Protein AF-A0A954ZYU4-F1 (afdb_monomer)

pLDDT: mean 73.1, std 18.6, range [34.19, 96.94]

Sequence (164 aa):
MMKWMRGSVEDERGKCVVLYRWYRGKYDKEVSFRERKSRSAVSWKYFVIFPCALVVQLIALMVCAFSPRNLLNGPRLSTGVFYSIGALLVAEYVMYMFVMTNKQRAQATANACLRHRLCPGCGYSIRDLPTDELDCVICPECDSVWKLSRPIGSPGAANTVRCP

Structure (mmCIF, N/CA/C/O backbone):
data_AF-A0A954ZYU4-F1
#
_entry.id   AF-A0A954ZYU4-F1
#
loop_
_atom_site.group_PDB
_atom_site.id
_atom_site.type_symbol
_atom_site.label_atom_id
_atom_site.label_alt_id
_atom_site.label_comp_id
_atom_site.label_asym_id
_atom_site.label_entity_id
_atom_site.label_seq_id
_atom_site.pdbx_PDB_ins_code
_atom_site.Cartn_x
_atom_site.Cartn_y
_atom_site.Cartn_z
_atom_site.occupancy
_atom_site.B_iso_or_equiv
_atom_site.auth_seq_id
_atom_site.auth_comp_id
_atom_site.auth_asym_id
_atom_site.auth_atom_id
_atom_site.pdbx_PDB_model_num
ATOM 1 N N . MET A 1 1 ? 6.868 13.340 43.557 1.00 35.19 1 MET A N 1
ATOM 2 C CA . MET A 1 1 ? 6.058 12.500 44.469 1.00 35.19 1 MET A CA 1
ATOM 3 C C . MET A 1 1 ? 4.692 12.270 43.839 1.00 35.19 1 MET A C 1
ATOM 5 O O . MET A 1 1 ? 3.930 13.217 43.717 1.00 35.19 1 MET A O 1
ATOM 9 N N . MET A 1 2 ? 4.408 11.056 43.362 1.00 34.19 2 MET A N 1
ATOM 10 C CA . MET A 1 2 ? 3.104 10.697 42.788 1.00 34.19 2 MET A CA 1
ATOM 11 C C . MET A 1 2 ? 2.264 9.969 43.840 1.00 34.19 2 MET A C 1
ATOM 13 O O . MET A 1 2 ? 2.711 8.981 44.419 1.00 34.19 2 MET A O 1
ATOM 17 N N . LYS A 1 3 ? 1.056 10.479 44.092 1.00 41.75 3 LYS A N 1
ATOM 18 C CA . LYS A 1 3 ? 0.080 9.906 45.023 1.00 41.75 3 LYS A CA 1
ATOM 19 C C . LYS A 1 3 ? -0.728 8.839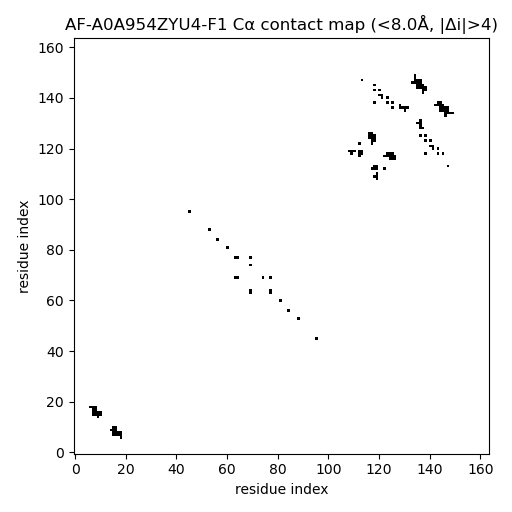 44.285 1.00 41.75 3 LYS A C 1
ATOM 21 O O . LYS A 1 3 ? -1.439 9.145 43.332 1.00 41.75 3 LYS A O 1
ATOM 26 N N . TRP A 1 4 ? -0.584 7.589 44.710 1.00 35.25 4 TRP A N 1
ATOM 27 C CA . TRP A 1 4 ? -1.376 6.466 44.220 1.00 35.25 4 TRP A CA 1
ATOM 28 C C . TRP A 1 4 ? -2.793 6.553 44.795 1.00 35.25 4 TRP A C 1
ATOM 30 O O . TRP A 1 4 ? -2.954 6.574 46.013 1.00 35.25 4 TRP A O 1
ATOM 40 N N . MET A 1 5 ? -3.818 6.570 43.943 1.00 42.44 5 MET A N 1
ATOM 41 C CA . MET A 1 5 ? -5.185 6.240 44.354 1.00 42.44 5 MET A CA 1
ATOM 42 C C . MET A 1 5 ? -5.487 4.820 43.879 1.00 42.44 5 MET A C 1
ATOM 44 O O . MET A 1 5 ? -5.580 4.567 42.679 1.00 42.44 5 MET A O 1
ATOM 48 N N . ARG A 1 6 ? -5.585 3.888 44.830 1.00 40.19 6 ARG A N 1
ATOM 49 C CA . ARG A 1 6 ? -6.090 2.531 44.602 1.00 40.19 6 ARG A CA 1
ATOM 50 C C . ARG A 1 6 ? -7.615 2.599 44.603 1.00 40.19 6 ARG A C 1
ATOM 52 O O . ARG A 1 6 ? -8.199 2.835 45.652 1.00 40.19 6 ARG A O 1
ATOM 59 N N . GLY A 1 7 ? -8.237 2.430 43.441 1.00 47.25 7 GLY A N 1
ATOM 60 C CA . GLY A 1 7 ? -9.659 2.106 43.341 1.00 47.25 7 GLY A CA 1
ATOM 61 C C . GLY A 1 7 ? -9.792 0.616 43.051 1.00 47.25 7 GLY A C 1
ATOM 62 O O . GLY A 1 7 ? -9.274 0.158 42.035 1.00 47.25 7 GLY A O 1
ATOM 63 N N . SER A 1 8 ? -10.421 -0.133 43.951 1.00 47.88 8 SER A N 1
ATOM 64 C CA . SER A 1 8 ? -10.854 -1.515 43.724 1.00 47.88 8 SER A CA 1
ATOM 65 C C . SER A 1 8 ? -12.333 -1.510 43.351 1.00 47.88 8 SER A C 1
ATOM 67 O O . SER A 1 8 ? -13.106 -0.748 43.928 1.00 47.88 8 SER A O 1
ATOM 69 N N . VAL A 1 9 ? -12.719 -2.347 42.392 1.00 57.56 9 VAL A N 1
ATOM 70 C CA . VAL A 1 9 ? -14.122 -2.610 42.049 1.00 57.56 9 VAL A CA 1
ATOM 71 C C . VAL A 1 9 ? -14.371 -4.084 42.350 1.00 57.56 9 VAL A C 1
ATOM 73 O O . VAL A 1 9 ? -13.566 -4.934 41.966 1.00 57.56 9 VAL A O 1
ATOM 76 N N . GLU A 1 10 ? -15.436 -4.381 43.088 1.00 57.56 10 GLU A N 1
ATOM 77 C CA . GLU A 1 10 ? -15.866 -5.754 43.356 1.00 57.56 10 GLU A CA 1
ATOM 78 C C . GLU A 1 10 ? -16.757 -6.247 42.213 1.00 57.56 10 GLU A C 1
ATOM 80 O O . GLU A 1 10 ? -17.678 -5.555 41.785 1.00 57.56 10 GLU A O 1
ATOM 85 N N . ASP A 1 11 ? -16.446 -7.437 41.698 1.00 68.00 11 ASP A N 1
ATOM 86 C CA . ASP A 1 11 ? -17.333 -8.212 40.825 1.00 68.00 11 ASP A CA 1
ATOM 87 C C . ASP A 1 11 ? -18.593 -8.618 41.621 1.00 68.00 11 ASP A C 1
ATOM 89 O O . ASP A 1 11 ? -18.531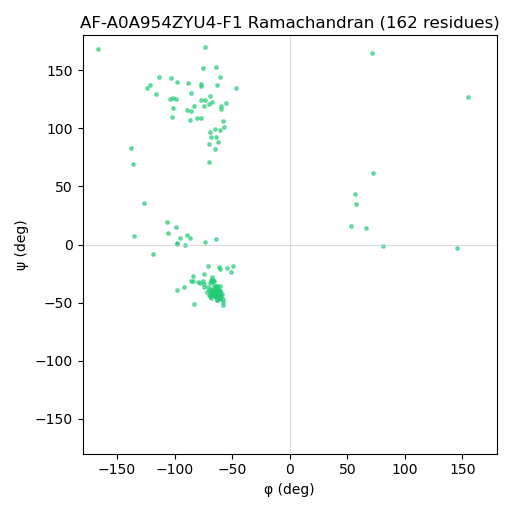 -8.808 42.837 1.00 68.00 11 ASP A O 1
ATOM 93 N N . GLU A 1 12 ? -19.721 -8.816 40.939 1.00 64.06 12 GLU A N 1
ATOM 94 C CA . GLU A 1 12 ? -20.973 -9.391 41.458 1.00 64.06 12 GLU A CA 1
ATOM 95 C C . GLU A 1 12 ? -20.774 -10.717 42.229 1.00 64.06 12 GLU A C 1
ATOM 97 O O . GLU A 1 12 ? -21.619 -11.116 43.029 1.00 64.06 12 GLU A O 1
ATOM 102 N N . ARG A 1 13 ? -19.637 -11.398 42.036 1.00 65.50 13 ARG A N 1
ATOM 103 C CA . ARG A 1 13 ? -19.224 -12.614 42.767 1.00 65.50 13 ARG A CA 1
ATOM 104 C C . ARG A 1 13 ? -18.418 -12.354 44.04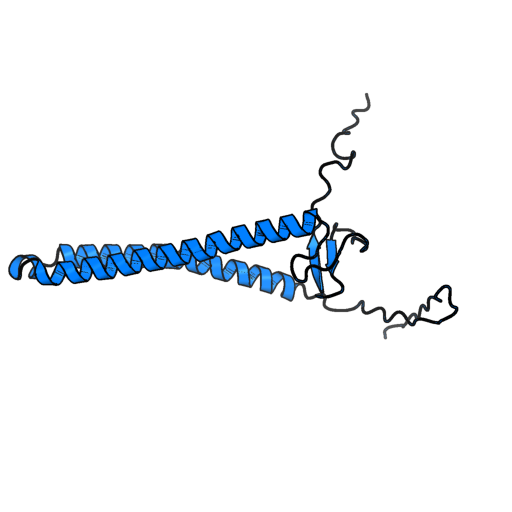8 1.00 65.50 13 ARG A C 1
ATOM 106 O O . ARG A 1 13 ? -17.842 -13.294 44.597 1.00 65.50 13 ARG A O 1
ATOM 113 N N . GLY A 1 14 ? -18.299 -11.103 44.494 1.00 64.75 14 GLY A N 1
ATOM 114 C CA . GLY A 1 14 ? -17.527 -10.718 45.684 1.00 64.75 14 GLY A CA 1
ATOM 115 C C . GLY A 1 14 ? -16.016 -10.928 45.537 1.00 64.75 14 GLY A C 1
ATOM 116 O O . GLY A 1 14 ? -15.277 -10.930 46.522 1.00 64.75 14 GLY A O 1
ATOM 117 N N . LYS A 1 15 ? -15.528 -11.139 44.309 1.00 57.75 15 LYS A N 1
ATOM 118 C CA . LYS A 1 15 ? -14.100 -11.298 44.045 1.00 57.75 15 LYS A CA 1
ATOM 119 C C . LYS A 1 15 ? -13.514 -9.919 43.775 1.00 57.75 15 LYS A C 1
ATOM 121 O O . LYS A 1 15 ? -13.869 -9.259 42.802 1.00 57.75 15 LYS A O 1
ATOM 126 N N . CYS A 1 16 ? -12.614 -9.484 44.652 1.00 45.94 16 CYS A N 1
ATOM 127 C CA . CYS A 1 16 ? -11.911 -8.218 44.504 1.00 45.94 16 CYS A CA 1
ATOM 128 C C . CYS A 1 16 ? -10.944 -8.330 43.315 1.00 45.94 16 CYS A C 1
ATOM 130 O O . CYS A 1 16 ? -9.847 -8.886 43.436 1.00 45.94 16 CYS A O 1
ATOM 132 N N . VAL A 1 17 ? -11.362 -7.859 42.139 1.00 50.59 17 VAL A N 1
ATOM 133 C CA . VAL A 1 17 ? -10.488 -7.808 40.969 1.00 50.59 17 VAL A CA 1
ATOM 134 C C . VAL A 1 17 ? -9.735 -6.491 41.046 1.00 50.59 17 VAL A C 1
ATOM 136 O O . VAL A 1 17 ? -10.288 -5.409 40.845 1.00 50.59 17 VAL A O 1
ATOM 139 N N . VAL A 1 18 ? -8.447 -6.569 41.377 1.00 48.81 18 VAL A N 1
ATOM 140 C CA . VAL A 1 18 ? -7.552 -5.422 41.245 1.00 48.81 18 VAL A CA 1
ATOM 141 C C . VAL A 1 18 ? -7.473 -5.119 39.755 1.00 48.81 18 VAL A C 1
ATOM 143 O O . VAL A 1 18 ? -6.759 -5.794 39.015 1.00 48.81 18 VAL A O 1
ATOM 146 N N . LEU A 1 19 ? -8.233 -4.122 39.297 1.00 44.59 19 LEU A N 1
ATOM 147 C CA . LEU A 1 19 ? -8.018 -3.539 37.984 1.00 44.59 19 LEU A CA 1
ATOM 148 C C . LEU A 1 19 ? -6.601 -2.971 38.007 1.00 44.59 19 LEU A C 1
ATOM 150 O O . LEU A 1 19 ? -6.358 -1.878 38.526 1.00 44.59 19 LEU A O 1
ATOM 154 N N . TYR A 1 20 ? -5.646 -3.722 37.457 1.00 41.81 20 TYR A N 1
ATOM 155 C CA . TYR A 1 20 ? -4.391 -3.152 37.005 1.00 41.81 20 TYR A CA 1
ATOM 156 C C . TYR A 1 20 ? -4.765 -2.165 35.908 1.00 41.81 20 TYR A C 1
ATOM 158 O O . TYR A 1 20 ? -4.854 -2.502 34.731 1.00 41.81 20 TYR A O 1
ATOM 166 N N . ARG A 1 21 ? -5.051 -0.929 36.321 1.00 42.28 21 ARG A N 1
ATOM 167 C CA . ARG A 1 21 ? -5.192 0.219 35.444 1.00 42.28 21 ARG A CA 1
ATOM 168 C C . ARG A 1 21 ? -3.819 0.459 34.832 1.00 42.28 21 ARG A C 1
ATOM 170 O O . ARG A 1 21 ? -3.047 1.290 35.305 1.00 42.28 21 ARG A O 1
ATOM 177 N N . TRP A 1 22 ? -3.514 -0.301 33.788 1.00 43.06 22 TRP A N 1
ATOM 178 C CA . TRP A 1 22 ? -2.427 -0.052 32.856 1.00 43.06 22 TRP A CA 1
ATOM 179 C C . TRP A 1 22 ? -2.819 1.174 32.024 1.00 43.06 22 TRP A C 1
ATOM 181 O O . TRP A 1 22 ? -3.211 1.098 30.868 1.00 43.06 22 TRP A O 1
ATOM 191 N N . TYR A 1 23 ? -2.810 2.339 32.670 1.00 54.41 23 TYR A N 1
ATOM 192 C CA . TYR A 1 23 ? -2.983 3.623 32.008 1.00 54.41 23 TYR A CA 1
ATOM 193 C C . TYR A 1 23 ? -1.996 4.627 32.596 1.00 54.41 23 TYR A C 1
ATOM 195 O O . TYR A 1 23 ? -2.317 5.373 33.521 1.00 54.41 23 TYR A O 1
ATOM 203 N N . ARG A 1 24 ? -0.767 4.576 32.064 1.00 40.69 24 ARG A N 1
ATOM 204 C CA . ARG A 1 24 ? 0.280 5.620 31.952 1.00 40.69 24 ARG A CA 1
ATOM 205 C C . ARG A 1 24 ? 1.636 4.905 31.860 1.00 40.69 24 ARG A C 1
ATOM 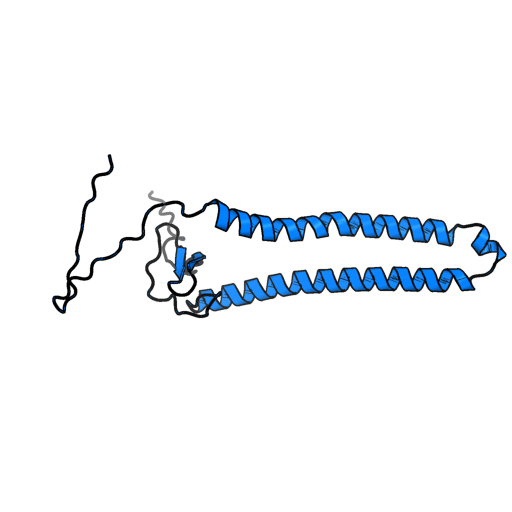207 O O . ARG A 1 24 ? 1.960 4.121 32.732 1.00 40.69 24 ARG A O 1
ATOM 214 N N . GLY A 1 25 ? 2.491 5.153 30.880 1.00 40.56 25 GLY A N 1
ATOM 215 C CA . GLY A 1 25 ? 2.553 6.284 29.970 1.00 40.56 25 GLY A CA 1
ATOM 216 C C . GLY A 1 25 ? 3.492 5.990 28.805 1.00 40.56 25 GLY A C 1
ATOM 217 O O . GLY A 1 25 ? 4.237 5.018 28.829 1.00 40.56 25 GLY A O 1
ATOM 218 N N . LYS A 1 26 ? 3.425 6.866 27.799 1.00 43.59 26 LYS A N 1
ATOM 219 C CA . LYS A 1 26 ? 3.875 6.649 26.417 1.00 43.59 26 LYS A CA 1
ATOM 220 C C . LYS A 1 26 ? 2.964 5.691 25.649 1.00 43.59 26 LYS A C 1
ATOM 222 O O . LYS A 1 26 ? 3.402 4.678 25.126 1.00 43.59 26 LYS A O 1
ATOM 227 N N . TYR A 1 27 ? 1.695 6.083 25.491 1.00 46.69 27 TYR A N 1
ATOM 228 C CA . TYR A 1 27 ? 1.059 5.833 24.199 1.00 46.69 27 TYR A CA 1
ATOM 229 C C . TYR A 1 27 ? 1.951 6.528 23.182 1.00 46.69 27 TYR A C 1
ATOM 231 O O . TYR A 1 27 ? 2.025 7.760 23.122 1.00 46.69 27 TYR A O 1
ATOM 239 N N . ASP A 1 28 ? 2.753 5.711 22.528 1.00 49.34 28 ASP A N 1
ATOM 240 C CA . ASP A 1 28 ? 3.814 6.128 21.658 1.00 49.34 28 ASP A CA 1
ATOM 241 C C . ASP A 1 28 ? 3.148 6.772 20.442 1.00 49.34 28 ASP A C 1
ATOM 243 O O . ASP A 1 28 ? 2.772 6.119 19.464 1.00 49.34 28 ASP A O 1
ATOM 247 N N . LYS A 1 29 ? 2.964 8.098 20.502 1.00 45.41 29 LYS A N 1
ATOM 248 C CA . LYS A 1 29 ? 2.708 8.883 19.294 1.00 45.41 29 LYS A CA 1
ATOM 249 C C . LYS A 1 29 ? 3.775 8.553 18.248 1.00 45.41 29 LYS A C 1
ATOM 251 O O . LYS A 1 29 ? 3.475 8.657 17.066 1.00 45.41 29 LYS A O 1
ATOM 256 N N . GLU A 1 30 ? 4.956 8.067 18.647 1.00 46.31 30 GLU A N 1
ATOM 257 C CA . GLU A 1 30 ? 5.945 7.559 17.711 1.00 46.31 30 GLU A CA 1
ATOM 258 C C . GLU A 1 30 ? 5.566 6.228 17.062 1.00 46.31 30 GLU A C 1
ATOM 260 O O . GLU A 1 30 ? 5.815 6.130 15.876 1.00 46.31 30 GLU A O 1
ATOM 265 N N . VAL A 1 31 ? 4.920 5.235 17.689 1.00 49.09 31 VAL A N 1
ATOM 266 C CA . VAL A 1 31 ? 4.648 3.946 16.996 1.00 49.09 31 VAL A CA 1
ATOM 267 C C . VAL A 1 31 ? 3.587 4.114 15.904 1.00 49.09 31 VAL A C 1
ATOM 269 O O . VAL A 1 31 ? 3.814 3.713 14.762 1.00 49.09 31 VAL A O 1
ATOM 272 N N . SER A 1 32 ? 2.501 4.850 16.177 1.00 50.75 32 SER A N 1
ATOM 273 C CA . SER A 1 32 ? 1.505 5.172 15.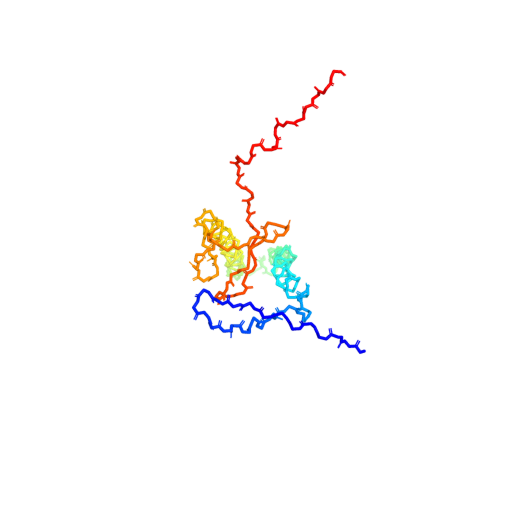136 1.00 50.75 32 SER A CA 1
ATOM 274 C C . SER A 1 32 ? 2.060 6.103 14.042 1.00 50.75 32 SER A C 1
ATOM 276 O O . SER A 1 32 ? 1.668 6.002 12.874 1.00 50.75 32 SER A O 1
ATOM 278 N N . PHE A 1 33 ? 3.015 6.981 14.381 1.00 48.81 33 PHE A N 1
ATOM 279 C CA . PHE A 1 33 ? 3.689 7.845 13.411 1.00 48.81 33 PHE A CA 1
ATOM 280 C C . PHE A 1 33 ? 4.791 7.108 12.646 1.00 48.81 33 PHE A C 1
ATOM 282 O O . PHE A 1 33 ? 4.978 7.389 11.471 1.00 48.81 33 PHE A O 1
ATOM 289 N N . ARG A 1 34 ? 5.484 6.133 13.241 1.00 47.34 34 ARG A N 1
ATOM 290 C CA . ARG A 1 34 ? 6.560 5.339 12.626 1.00 47.34 34 ARG A CA 1
ATOM 291 C C . ARG A 1 34 ? 5.981 4.274 11.707 1.00 47.34 34 ARG A C 1
ATOM 293 O O . ARG A 1 34 ? 6.546 4.067 10.639 1.00 47.34 34 ARG A O 1
ATOM 300 N N . GLU A 1 35 ? 4.810 3.713 12.007 1.00 50.91 35 GLU A N 1
ATOM 301 C CA . GLU A 1 35 ? 4.078 2.865 11.057 1.00 50.91 35 GLU A CA 1
ATOM 302 C C . GLU A 1 35 ? 3.412 3.667 9.930 1.00 50.91 35 GLU A C 1
ATOM 304 O O . GLU A 1 35 ? 3.469 3.236 8.773 1.00 50.91 35 GLU A O 1
ATOM 309 N N . ARG A 1 36 ? 2.881 4.877 10.188 1.00 52.38 36 ARG A N 1
ATOM 310 C CA . ARG A 1 36 ? 2.454 5.784 9.098 1.00 52.38 36 ARG A CA 1
ATOM 311 C C . ARG A 1 36 ? 3.629 6.274 8.247 1.00 52.38 36 ARG A C 1
ATOM 313 O O . ARG A 1 36 ? 3.498 6.307 7.026 1.00 52.38 36 ARG A O 1
ATOM 320 N N . LYS A 1 37 ? 4.767 6.618 8.860 1.00 45.16 37 LYS A N 1
ATOM 321 C CA . LYS A 1 37 ? 5.975 7.131 8.188 1.00 45.16 37 LYS A CA 1
ATOM 322 C C . LYS A 1 37 ? 6.740 6.023 7.461 1.00 45.16 37 LYS A C 1
ATOM 324 O O . LYS A 1 37 ? 7.298 6.279 6.403 1.00 45.16 37 LYS A O 1
ATOM 329 N N . SER A 1 38 ? 6.702 4.785 7.957 1.00 49.34 38 SER A N 1
ATOM 330 C CA . SER A 1 38 ? 7.233 3.604 7.260 1.00 49.34 38 SER A CA 1
ATOM 331 C C . SER A 1 38 ? 6.388 3.263 6.029 1.00 49.34 38 SER A C 1
ATOM 333 O O . SER A 1 38 ? 6.923 3.102 4.931 1.00 49.34 38 SER A O 1
ATOM 335 N N . ARG A 1 39 ? 5.051 3.283 6.152 1.00 56.19 39 ARG A N 1
ATOM 336 C CA . ARG A 1 39 ? 4.151 3.050 5.008 1.00 56.19 39 ARG A CA 1
ATO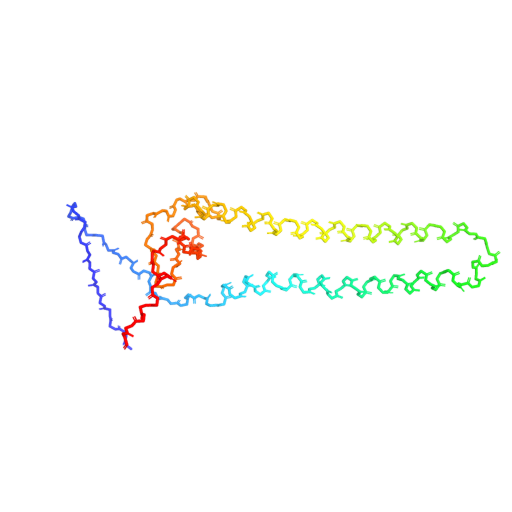M 337 C C . ARG A 1 39 ? 4.195 4.168 3.956 1.00 56.19 39 ARG A C 1
ATOM 339 O O . ARG A 1 39 ? 3.966 3.881 2.781 1.00 56.19 39 ARG A O 1
ATOM 346 N N . SER A 1 40 ? 4.509 5.414 4.325 1.00 55.41 40 SER A N 1
ATOM 347 C CA . SER A 1 40 ? 4.712 6.506 3.357 1.00 55.41 40 SER A CA 1
ATOM 348 C C . SER A 1 40 ? 6.128 6.551 2.771 1.00 55.41 40 SER A C 1
ATOM 350 O O . SER A 1 40 ? 6.275 6.886 1.596 1.00 55.41 40 SER A O 1
ATOM 352 N N . ALA A 1 41 ? 7.160 6.145 3.519 1.00 57.47 41 ALA A N 1
ATOM 353 C CA . ALA A 1 41 ? 8.538 6.108 3.026 1.00 57.47 41 ALA A CA 1
ATOM 354 C C . ALA A 1 41 ? 8.736 5.084 1.899 1.00 57.47 41 ALA A C 1
ATOM 356 O O . ALA A 1 41 ? 9.479 5.352 0.956 1.00 57.47 41 ALA A O 1
ATOM 357 N N . VAL A 1 42 ? 8.048 3.939 1.961 1.00 63.69 42 VAL A N 1
ATOM 358 C CA . VAL A 1 42 ? 8.079 2.949 0.873 1.00 63.69 42 VAL A CA 1
ATOM 359 C C . VAL A 1 42 ? 7.445 3.536 -0.392 1.00 63.69 42 VAL A C 1
ATOM 361 O O . VAL A 1 42 ? 8.040 3.465 -1.461 1.00 63.69 42 VAL A O 1
ATOM 364 N N . SER A 1 43 ? 6.300 4.215 -0.271 1.00 67.69 43 SER A N 1
ATOM 365 C CA . SER A 1 43 ? 5.613 4.832 -1.415 1.00 67.69 43 SER A CA 1
ATOM 366 C C . SER A 1 43 ? 6.413 5.969 -2.058 1.00 67.69 43 SER A C 1
ATOM 368 O O . SER A 1 43 ? 6.407 6.085 -3.279 1.00 67.69 43 SER A O 1
ATOM 370 N N . TRP A 1 44 ? 7.095 6.803 -1.263 1.00 70.44 44 TRP A N 1
ATOM 371 C CA . TRP A 1 44 ? 7.854 7.945 -1.788 1.00 70.44 44 TRP A CA 1
ATOM 372 C C . TRP A 1 44 ? 9.076 7.507 -2.596 1.00 70.44 44 TRP A C 1
ATOM 374 O O . TRP A 1 44 ? 9.371 8.086 -3.639 1.00 70.44 44 TRP A O 1
ATOM 384 N N . LYS A 1 45 ? 9.762 6.445 -2.152 1.00 72.75 45 LYS A N 1
ATOM 385 C CA . LYS A 1 45 ? 10.914 5.889 -2.872 1.00 72.75 45 LYS A CA 1
ATOM 386 C C . LYS A 1 45 ? 10.522 5.422 -4.272 1.00 72.75 45 LYS A C 1
ATOM 388 O O . LYS A 1 45 ? 11.179 5.817 -5.223 1.00 72.75 45 LYS A O 1
ATOM 393 N N . TYR A 1 46 ? 9.422 4.682 -4.420 1.00 75.94 46 TYR A N 1
ATOM 394 C CA . TYR A 1 46 ? 8.955 4.256 -5.746 1.00 75.94 46 TYR A CA 1
ATOM 395 C C . TYR A 1 46 ? 8.477 5.425 -6.613 1.00 75.94 46 TYR A C 1
ATOM 397 O O . TYR A 1 46 ? 8.680 5.401 -7.819 1.00 75.94 46 TYR A O 1
ATOM 405 N N . PHE A 1 47 ? 7.908 6.473 -6.012 1.00 78.31 47 PHE A N 1
ATOM 406 C CA . PHE A 1 47 ? 7.450 7.647 -6.759 1.00 78.31 47 PHE A CA 1
ATOM 407 C C . PHE A 1 47 ? 8.602 8.467 -7.364 1.00 78.31 47 PHE A C 1
ATOM 409 O O . PHE A 1 47 ? 8.423 9.080 -8.410 1.00 78.31 47 PHE A O 1
ATOM 416 N N . VAL A 1 48 ? 9.779 8.476 -6.723 1.00 79.69 48 VAL A N 1
ATOM 417 C CA . VAL A 1 48 ? 10.956 9.244 -7.176 1.00 79.69 48 VAL A CA 1
ATOM 418 C C . VAL A 1 48 ? 11.951 8.386 -7.961 1.00 79.69 48 VAL A C 1
ATOM 420 O O . VAL A 1 48 ? 12.514 8.850 -8.948 1.00 79.69 48 VAL A O 1
ATOM 423 N N . ILE A 1 49 ? 12.175 7.133 -7.557 1.00 81.00 49 ILE A N 1
ATOM 424 C CA . ILE A 1 49 ? 13.167 6.254 -8.196 1.00 81.00 49 ILE A CA 1
ATOM 425 C C . ILE A 1 49 ? 12.692 5.810 -9.584 1.00 81.00 49 ILE A C 1
ATOM 427 O O . ILE A 1 49 ? 13.489 5.840 -10.517 1.00 81.00 49 ILE A O 1
ATOM 431 N N . PHE A 1 50 ? 11.405 5.482 -9.740 1.00 79.31 50 PHE A N 1
ATOM 432 C CA . PHE A 1 50 ? 10.828 5.010 -11.004 1.00 79.31 50 PHE A CA 1
ATOM 433 C C . PHE A 1 50 ? 11.002 6.001 -12.173 1.00 79.31 50 PHE A C 1
ATOM 435 O O . PHE A 1 50 ? 11.551 5.612 -13.203 1.00 79.31 50 PHE A O 1
ATOM 442 N N . PRO A 1 51 ? 10.621 7.295 -12.059 1.00 80.94 51 PRO A N 1
ATOM 443 C CA . PRO A 1 51 ? 10.814 8.238 -13.160 1.00 80.94 51 PRO A CA 1
ATOM 444 C C . PRO A 1 51 ? 12.297 8.468 -13.474 1.00 80.94 51 PRO A C 1
ATOM 446 O O . PRO A 1 51 ? 12.655 8.579 -14.642 1.00 80.94 51 PRO A O 1
ATOM 449 N N . CYS A 1 52 ? 13.177 8.483 -12.466 1.00 84.31 52 CYS A N 1
ATOM 450 C CA . CYS A 1 52 ? 14.618 8.598 -12.695 1.00 84.31 52 CYS A CA 1
ATOM 451 C C . CYS A 1 52 ? 15.181 7.376 -13.436 1.00 84.31 52 CYS A C 1
ATOM 453 O O . CYS A 1 52 ? 15.945 7.546 -14.385 1.00 84.31 52 CYS A O 1
ATOM 455 N N . ALA A 1 53 ? 14.792 6.159 -13.042 1.00 82.38 53 ALA A N 1
ATOM 456 C CA . ALA A 1 53 ? 15.213 4.924 -13.703 1.00 82.38 53 ALA A CA 1
ATOM 457 C C . ALA A 1 53 ? 14.742 4.880 -15.165 1.00 82.38 53 ALA A C 1
ATOM 459 O O . ALA A 1 53 ? 15.542 4.602 -16.061 1.00 82.38 53 ALA A O 1
ATOM 460 N N . LEU A 1 54 ? 13.485 5.256 -15.411 1.00 82.25 54 LEU A N 1
ATOM 461 C CA . LEU A 1 54 ? 12.902 5.328 -16.749 1.00 82.25 54 LEU A CA 1
ATOM 462 C C . LEU A 1 54 ? 13.626 6.358 -17.630 1.00 82.25 54 LEU A C 1
ATOM 464 O O . LEU A 1 54 ? 13.970 6.053 -18.770 1.00 82.25 54 LEU A O 1
ATOM 468 N N . VAL A 1 55 ? 13.938 7.547 -17.103 1.00 86.69 55 VAL A N 1
ATOM 469 C CA . VAL A 1 55 ? 14.716 8.565 -17.832 1.00 86.69 55 VAL A CA 1
ATOM 470 C C . VAL A 1 55 ? 16.123 8.060 -18.163 1.00 86.69 55 VAL A C 1
ATOM 472 O O . VAL A 1 55 ? 16.560 8.192 -19.306 1.00 86.69 55 VAL A O 1
ATOM 475 N N . VAL A 1 56 ? 16.825 7.438 -17.210 1.00 85.69 56 VAL A N 1
ATOM 476 C CA . VAL A 1 56 ? 18.172 6.881 -17.438 1.00 85.69 56 VAL A CA 1
ATOM 477 C C . VAL A 1 56 ? 18.149 5.790 -18.513 1.00 85.69 56 VAL A C 1
ATOM 479 O O . VAL A 1 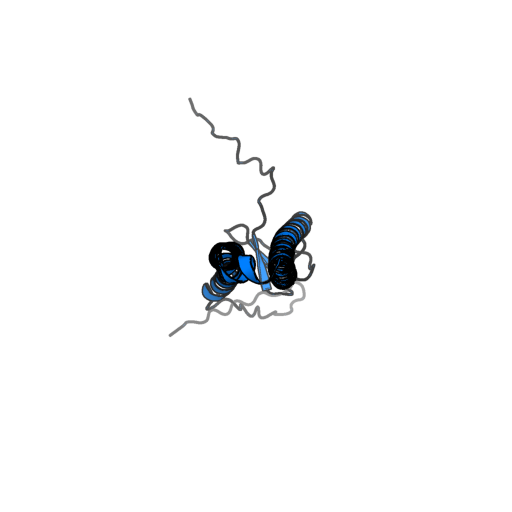56 ? 19.020 5.765 -19.382 1.00 85.69 56 VAL A O 1
ATOM 482 N N . GLN A 1 57 ? 17.140 4.919 -18.505 1.00 80.88 57 GLN A N 1
ATOM 483 C CA . GLN A 1 57 ? 16.982 3.873 -19.517 1.00 80.88 57 GLN A CA 1
ATOM 484 C C . GLN A 1 57 ? 16.642 4.447 -20.896 1.00 80.88 57 GLN A C 1
ATOM 486 O O . GLN A 1 57 ? 17.214 3.997 -21.885 1.00 80.88 57 GLN A O 1
ATOM 491 N N . LEU A 1 58 ? 15.782 5.467 -20.984 1.00 84.12 58 LEU A N 1
ATOM 492 C CA . LEU A 1 58 ? 15.506 6.163 -22.246 1.00 84.12 58 LEU A CA 1
ATOM 493 C C . LEU A 1 58 ? 16.765 6.829 -22.815 1.00 84.12 58 LEU A C 1
ATOM 495 O O . LEU A 1 58 ? 17.020 6.731 -24.016 1.00 84.12 58 LEU A O 1
ATOM 499 N N . ILE A 1 59 ? 17.584 7.452 -21.961 1.00 86.75 59 ILE A N 1
ATOM 500 C CA . ILE A 1 59 ? 18.880 8.014 -22.365 1.00 86.75 59 ILE A CA 1
ATOM 501 C C . ILE A 1 59 ? 19.804 6.900 -22.870 1.00 86.75 59 ILE A C 1
ATOM 503 O O . ILE A 1 59 ? 20.398 7.049 -23.935 1.00 86.75 59 ILE A O 1
ATOM 507 N N . ALA A 1 60 ? 19.894 5.767 -22.166 1.00 83.00 60 ALA A N 1
ATOM 508 C CA . ALA A 1 60 ? 20.702 4.627 -22.600 1.00 83.00 60 ALA A CA 1
ATOM 509 C C . ALA A 1 60 ? 20.232 4.068 -23.955 1.00 83.00 60 ALA A C 1
ATOM 511 O O . ALA A 1 60 ? 21.056 3.822 -24.835 1.00 83.00 60 ALA A O 1
ATOM 512 N N . LEU A 1 61 ? 18.917 3.940 -24.160 1.00 80.25 61 LEU A N 1
ATOM 513 C CA . LEU A 1 61 ? 18.325 3.525 -25.434 1.00 80.25 61 LEU A CA 1
ATOM 514 C C . LEU A 1 61 ? 18.670 4.501 -26.560 1.00 80.25 61 LEU A C 1
ATOM 516 O O . LEU A 1 61 ? 19.056 4.056 -27.638 1.00 80.25 61 LEU A O 1
ATOM 520 N N . MET A 1 62 ? 18.591 5.811 -26.309 1.00 84.31 62 MET A N 1
ATOM 521 C CA . MET A 1 62 ? 18.995 6.826 -27.285 1.00 84.31 62 MET A CA 1
ATOM 522 C C . MET A 1 62 ? 20.492 6.733 -27.601 1.00 84.31 62 MET A C 1
ATOM 524 O O . MET A 1 62 ? 20.866 6.665 -28.768 1.00 84.31 62 MET A O 1
ATOM 528 N N . VAL A 1 63 ? 21.361 6.634 -26.593 1.00 84.94 63 VAL A N 1
ATOM 529 C CA . VAL A 1 63 ? 22.814 6.494 -26.801 1.00 84.94 63 VAL A CA 1
ATOM 530 C C . VAL A 1 63 ? 23.147 5.224 -27.594 1.00 84.94 63 VAL A C 1
ATOM 532 O O . VAL A 1 63 ? 23.993 5.262 -28.488 1.00 84.94 63 VAL A O 1
ATOM 535 N N . CYS A 1 64 ? 22.468 4.107 -27.321 1.00 78.62 64 CYS A N 1
ATOM 536 C CA . CYS A 1 64 ? 22.640 2.869 -28.077 1.00 78.62 64 CYS A CA 1
ATOM 537 C C . CYS A 1 64 ? 22.113 2.995 -29.513 1.00 78.62 64 CYS A C 1
ATOM 539 O O . CYS A 1 64 ? 22.813 2.601 -30.445 1.00 78.62 64 CYS A O 1
ATOM 541 N N . ALA A 1 65 ? 20.921 3.558 -29.714 1.00 78.69 65 ALA A N 1
ATOM 542 C CA . ALA A 1 65 ? 20.314 3.716 -31.036 1.00 78.69 65 ALA A CA 1
ATOM 543 C C . ALA A 1 65 ? 21.129 4.644 -31.952 1.00 78.69 65 ALA A C 1
ATOM 545 O O . ALA A 1 65 ? 21.266 4.363 -33.140 1.00 78.69 65 ALA A O 1
ATOM 546 N N . PHE A 1 66 ? 21.717 5.704 -31.392 1.00 82.12 66 PHE A N 1
ATOM 547 C CA . PHE A 1 66 ? 22.493 6.705 -32.130 1.00 82.12 66 PHE A CA 1
ATOM 548 C C . PHE A 1 66 ? 24.010 6.452 -32.126 1.00 82.12 66 PHE A C 1
ATOM 550 O O . PHE A 1 66 ? 24.776 7.271 -32.634 1.00 82.12 66 PHE A O 1
ATOM 557 N N . SER A 1 67 ? 24.482 5.327 -31.579 1.00 82.81 67 SER A N 1
ATOM 558 C CA . SER A 1 67 ? 25.913 5.021 -31.577 1.00 82.81 67 SER A CA 1
ATOM 559 C C . SER A 1 67 ? 26.412 4.703 -32.997 1.00 82.81 67 SER A C 1
ATOM 561 O O . SER A 1 67 ? 25.900 3.774 -33.628 1.00 82.81 67 SER A O 1
ATOM 563 N N . PRO A 1 68 ? 27.478 5.364 -33.489 1.00 79.75 68 PRO A N 1
ATOM 564 C CA . PRO A 1 68 ? 28.033 5.111 -34.824 1.00 79.75 68 PRO A CA 1
ATOM 565 C C . PRO A 1 68 ? 28.538 3.670 -35.011 1.00 79.75 68 PRO A C 1
ATOM 567 O O . PRO A 1 68 ? 28.623 3.182 -36.135 1.00 79.75 68 PRO A O 1
ATOM 570 N N . ARG A 1 69 ? 28.805 2.936 -33.919 1.00 74.81 69 ARG A N 1
ATOM 571 C CA . ARG A 1 69 ? 29.149 1.504 -33.971 1.00 74.81 69 ARG A CA 1
ATOM 572 C C . ARG A 1 69 ? 27.992 0.626 -34.458 1.00 74.81 69 ARG A C 1
ATOM 574 O O . ARG A 1 69 ? 28.251 -0.390 -35.098 1.00 74.81 69 ARG A O 1
ATOM 581 N N . ASN A 1 70 ? 26.741 1.007 -34.188 1.00 67.81 70 ASN A N 1
ATOM 582 C CA . ASN A 1 70 ? 25.567 0.263 -34.661 1.00 67.81 70 ASN A CA 1
ATOM 583 C C . ASN A 1 70 ? 25.304 0.473 -36.158 1.00 67.81 70 ASN A C 1
ATOM 585 O O . ASN A 1 70 ? 24.755 -0.419 -36.798 1.00 67.81 70 ASN A O 1
ATOM 589 N N . LEU A 1 71 ? 25.755 1.596 -36.729 1.00 75.75 71 LEU A N 1
ATOM 590 C CA . LEU A 1 71 ? 25.727 1.817 -38.179 1.00 75.75 71 LEU A CA 1
ATOM 591 C C . LEU A 1 71 ? 26.699 0.895 -38.933 1.00 75.75 71 LEU A C 1
ATOM 593 O O . LEU A 1 71 ? 26.407 0.504 -40.057 1.00 75.75 71 LEU A O 1
ATOM 597 N N . LEU A 1 72 ? 27.827 0.524 -38.317 1.00 81.69 72 LEU A N 1
ATOM 598 C CA . LEU A 1 72 ? 28.882 -0.273 -38.958 1.00 81.69 72 LEU A CA 1
ATOM 599 C C . LEU A 1 72 ? 28.735 -1.790 -38.756 1.00 81.69 72 LEU A C 1
ATOM 601 O O . LEU A 1 72 ? 29.028 -2.551 -39.671 1.00 81.69 72 LEU A O 1
ATOM 605 N N . ASN A 1 73 ? 28.279 -2.245 -37.583 1.00 72.00 73 ASN A N 1
ATOM 606 C CA . ASN A 1 73 ? 28.296 -3.674 -37.219 1.00 72.00 73 ASN A CA 1
ATOM 607 C C . ASN A 1 73 ? 26.964 -4.419 -37.442 1.00 72.00 73 ASN A C 1
ATOM 609 O O . ASN A 1 73 ? 26.867 -5.617 -37.168 1.00 72.00 73 ASN A O 1
ATOM 613 N N . GLY A 1 74 ? 25.934 -3.731 -37.940 1.00 65.62 74 GLY A N 1
ATOM 614 C CA . GLY A 1 74 ? 24.603 -4.300 -38.142 1.00 65.62 74 GLY A CA 1
ATOM 615 C C . GLY A 1 74 ? 23.828 -4.560 -36.833 1.00 65.62 74 GLY A C 1
ATOM 616 O O . GLY A 1 74 ? 24.387 -4.576 -35.736 1.00 65.62 74 GLY A O 1
ATOM 617 N N . PRO A 1 75 ? 22.507 -4.786 -36.917 1.00 64.94 75 PRO A N 1
ATOM 618 C CA . PRO A 1 75 ? 21.590 -4.701 -35.773 1.00 64.94 75 PRO A CA 1
ATOM 619 C C . PRO A 1 75 ? 21.671 -5.851 -34.749 1.00 64.94 75 PRO A C 1
ATOM 621 O O . PRO A 1 75 ? 20.894 -5.870 -33.800 1.00 64.94 75 PRO A O 1
ATOM 624 N N . ARG A 1 76 ? 22.576 -6.827 -34.898 1.00 68.06 76 ARG A N 1
ATOM 625 C CA . ARG A 1 76 ? 22.529 -8.076 -34.106 1.00 68.06 76 ARG A CA 1
ATOM 626 C C . ARG A 1 76 ? 22.851 -7.893 -32.619 1.00 68.06 76 ARG A C 1
ATOM 628 O O . ARG A 1 76 ? 22.285 -8.593 -31.788 1.00 68.06 76 ARG A O 1
ATOM 635 N N . LEU A 1 77 ? 23.732 -6.953 -32.273 1.00 65.06 77 LEU A N 1
ATOM 636 C CA . LEU A 1 77 ? 24.086 -6.664 -30.875 1.00 65.06 77 LEU A CA 1
ATOM 637 C C . LEU A 1 77 ? 23.096 -5.708 -30.199 1.00 65.06 77 LEU A C 1
ATOM 639 O O . LEU A 1 77 ? 22.911 -5.774 -28.985 1.00 65.06 77 LEU A O 1
ATOM 643 N N . SER A 1 78 ? 22.421 -4.851 -30.968 1.00 70.31 78 SER A N 1
ATOM 644 C CA . SER A 1 78 ? 21.472 -3.889 -30.411 1.00 70.31 78 SER A CA 1
ATOM 645 C C . SER A 1 78 ? 20.169 -4.561 -29.979 1.00 70.31 78 SER A C 1
ATOM 647 O O . SER A 1 78 ? 19.618 -4.192 -28.944 1.00 70.31 78 SER A O 1
ATOM 649 N N . THR A 1 79 ? 19.714 -5.605 -30.686 1.00 76.31 79 THR A N 1
ATOM 650 C CA . THR A 1 79 ? 18.430 -6.263 -30.381 1.00 76.31 79 THR A CA 1
ATOM 651 C C . THR A 1 79 ? 18.398 -6.861 -28.973 1.00 76.31 79 THR A C 1
ATOM 653 O O . THR A 1 79 ? 17.417 -6.688 -28.254 1.00 76.31 79 THR A O 1
ATOM 656 N N . GLY A 1 80 ? 19.487 -7.506 -28.539 1.00 80.94 80 GLY A N 1
ATOM 657 C CA . GLY A 1 80 ? 19.576 -8.090 -27.195 1.00 80.94 80 GLY A CA 1
ATOM 658 C C . GLY A 1 80 ? 19.479 -7.047 -26.077 1.00 80.94 80 GLY A C 1
ATOM 659 O O . GLY A 1 80 ? 18.825 -7.292 -25.065 1.00 80.94 80 GLY A O 1
ATOM 660 N N . VAL A 1 81 ? 20.068 -5.864 -26.283 1.00 80.69 81 VAL A N 1
ATOM 661 C CA . VAL A 1 81 ? 20.015 -4.753 -25.318 1.00 80.69 81 VAL A CA 1
ATOM 662 C C . VAL A 1 81 ? 18.608 -4.155 -25.239 1.00 80.69 81 VAL A C 1
ATOM 664 O O . VAL A 1 81 ? 18.126 -3.855 -24.150 1.00 80.69 81 VAL A O 1
ATOM 667 N N . PHE A 1 82 ? 17.908 -4.035 -26.370 1.00 78.56 82 PHE A N 1
ATOM 668 C CA . PHE A 1 82 ? 16.513 -3.584 -26.370 1.00 78.56 82 PHE A CA 1
ATOM 669 C C . PHE A 1 82 ? 15.604 -4.536 -25.585 1.00 78.56 82 PHE A C 1
ATOM 671 O O . PHE A 1 82 ? 14.804 -4.081 -24.767 1.00 78.56 82 PHE A O 1
ATOM 678 N N . TYR A 1 83 ? 15.748 -5.851 -25.783 1.00 82.50 83 TYR A N 1
ATOM 679 C CA . TYR A 1 83 ? 14.934 -6.832 -25.062 1.00 82.50 83 TYR A CA 1
ATOM 680 C C . TYR A 1 83 ? 15.239 -6.874 -23.565 1.00 82.50 83 TYR A C 1
ATOM 682 O O . TYR A 1 83 ? 14.308 -6.989 -22.770 1.00 82.50 83 TYR A O 1
ATOM 690 N N . SER A 1 84 ? 16.506 -6.751 -23.159 1.00 84.62 84 SER A N 1
ATOM 691 C CA . SER A 1 84 ? 16.857 -6.744 -21.736 1.00 84.62 84 SER A CA 1
ATOM 692 C C . SER A 1 84 ? 16.339 -5.493 -21.022 1.00 84.62 84 SER A C 1
ATOM 694 O O . SER A 1 84 ? 15.765 -5.613 -19.940 1.00 84.62 84 SER A O 1
ATOM 696 N N . ILE A 1 85 ? 16.442 -4.313 -21.644 1.00 82.94 85 ILE A N 1
ATOM 697 C CA . ILE A 1 85 ? 15.866 -3.071 -21.100 1.00 82.94 85 ILE A CA 1
ATOM 698 C C . ILE A 1 85 ? 14.338 -3.175 -21.025 1.00 82.94 85 ILE A C 1
ATOM 700 O O . ILE A 1 85 ? 13.750 -2.863 -19.989 1.00 82.94 85 ILE A O 1
ATOM 704 N N . GLY A 1 86 ? 13.692 -3.671 -22.084 1.00 82.56 86 GLY A N 1
ATOM 705 C CA . GLY A 1 86 ? 12.245 -3.892 -22.097 1.00 82.56 86 GLY A CA 1
ATOM 706 C C . GLY A 1 86 ? 11.784 -4.854 -20.997 1.00 82.56 86 GLY A C 1
ATOM 707 O O . GLY A 1 86 ? 10.807 -4.575 -20.304 1.00 82.56 86 GLY A O 1
ATOM 708 N N . ALA A 1 87 ? 12.511 -5.952 -20.777 1.00 87.12 87 ALA A N 1
ATOM 709 C CA . ALA A 1 87 ? 12.201 -6.913 -19.721 1.00 87.12 87 ALA A CA 1
ATOM 710 C C . ALA A 1 87 ? 12.311 -6.296 -18.315 1.00 87.12 87 ALA A C 1
ATOM 712 O O . ALA A 1 87 ? 11.452 -6.552 -17.469 1.00 87.12 87 ALA A O 1
ATOM 713 N N . LEU A 1 88 ? 13.321 -5.451 -18.072 1.00 85.69 88 LEU A N 1
ATOM 714 C CA . LEU A 1 88 ? 13.476 -4.740 -16.797 1.00 85.69 88 LEU A CA 1
ATOM 715 C C . LEU A 1 88 ? 12.323 -3.760 -16.542 1.00 85.69 88 LEU A C 1
ATOM 717 O O . LEU A 1 88 ? 11.778 -3.750 -15.439 1.00 85.69 88 LEU A O 1
ATOM 721 N N . LEU A 1 89 ? 11.898 -3.009 -17.563 1.00 82.88 89 LEU A N 1
ATOM 722 C CA . LEU A 1 89 ? 10.748 -2.099 -17.476 1.00 82.88 89 LEU A CA 1
ATOM 723 C C . LEU A 1 89 ? 9.453 -2.840 -17.125 1.00 82.88 89 LEU A C 1
ATOM 725 O O . LEU A 1 89 ? 8.695 -2.404 -16.255 1.00 82.88 89 LEU A O 1
ATOM 729 N N . VAL A 1 90 ? 9.204 -3.980 -17.777 1.00 88.12 90 VAL A N 1
ATOM 730 C CA . VAL A 1 90 ? 8.024 -4.808 -17.492 1.00 88.12 90 VAL A CA 1
ATOM 731 C C . VAL A 1 90 ? 8.077 -5.348 -16.063 1.00 88.12 90 VAL A C 1
ATOM 733 O O . VAL A 1 90 ? 7.072 -5.284 -15.356 1.00 88.12 90 VAL A O 1
ATOM 736 N N . ALA A 1 91 ? 9.232 -5.837 -15.605 1.00 87.62 91 ALA A N 1
ATOM 737 C CA . ALA A 1 91 ? 9.387 -6.352 -14.246 1.00 87.62 91 ALA A CA 1
ATOM 738 C C . ALA A 1 91 ? 9.147 -5.267 -13.179 1.00 87.62 91 ALA A C 1
ATOM 740 O O . ALA A 1 91 ? 8.418 -5.505 -12.211 1.00 87.62 91 ALA A O 1
ATOM 741 N N . GLU A 1 92 ? 9.704 -4.068 -13.372 1.00 86.62 92 GLU A N 1
ATOM 742 C CA . GLU A 1 92 ? 9.501 -2.925 -12.475 1.00 86.62 92 GLU A CA 1
ATOM 743 C C . GLU A 1 92 ? 8.022 -2.511 -12.425 1.00 86.62 92 GLU A C 1
ATOM 745 O O . GLU A 1 92 ? 7.451 -2.344 -11.343 1.00 86.62 92 GLU A O 1
ATOM 750 N N . TYR A 1 93 ? 7.368 -2.440 -13.588 1.00 87.12 93 TYR A N 1
ATOM 751 C CA . TYR A 1 93 ? 5.944 -2.126 -13.690 1.00 87.12 93 TYR A CA 1
ATOM 752 C C . TYR A 1 93 ? 5.056 -3.170 -12.997 1.00 87.12 93 TYR A C 1
ATOM 754 O O . TYR A 1 93 ? 4.146 -2.816 -12.243 1.00 87.12 93 TYR A O 1
ATOM 762 N N . VAL A 1 94 ? 5.328 -4.464 -13.196 1.00 91.31 94 VAL A N 1
ATOM 763 C CA . VAL A 1 94 ? 4.585 -5.552 -12.540 1.00 91.31 94 VAL A CA 1
ATOM 764 C C . VAL A 1 94 ? 4.746 -5.482 -11.022 1.00 91.31 94 VAL A C 1
ATOM 766 O O . VAL A 1 94 ? 3.754 -5.587 -10.297 1.00 91.31 94 VAL A O 1
ATOM 769 N N . MET A 1 95 ? 5.964 -5.248 -10.523 1.00 89.25 95 MET A N 1
ATOM 770 C CA . MET A 1 95 ? 6.214 -5.096 -9.088 1.00 89.25 95 MET A CA 1
ATOM 771 C C . MET A 1 95 ? 5.461 -3.889 -8.511 1.00 89.25 95 MET A C 1
ATOM 773 O O . MET A 1 95 ? 4.821 -4.005 -7.461 1.00 89.25 95 MET A O 1
ATOM 777 N N . TYR A 1 96 ? 5.464 -2.755 -9.217 1.00 87.44 96 TYR A N 1
ATOM 778 C CA . TYR A 1 96 ? 4.695 -1.569 -8.841 1.00 87.44 96 TYR A CA 1
ATOM 779 C C . TYR A 1 96 ? 3.192 -1.872 -8.742 1.00 87.44 96 TYR A C 1
ATOM 781 O O . TYR A 1 96 ? 2.556 -1.588 -7.719 1.00 87.44 96 TYR A O 1
ATOM 789 N N . MET A 1 97 ? 2.630 -2.515 -9.768 1.00 86.56 97 MET A N 1
ATOM 790 C CA . MET A 1 97 ? 1.218 -2.900 -9.793 1.00 86.56 97 MET A CA 1
ATOM 791 C C . MET A 1 97 ? 0.869 -3.883 -8.672 1.00 86.56 97 MET A C 1
ATOM 793 O O . MET A 1 97 ? -0.180 -3.744 -8.038 1.00 86.56 97 MET A O 1
ATOM 797 N N . PHE A 1 98 ? 1.748 -4.835 -8.361 1.00 88.50 98 PHE A N 1
ATOM 798 C CA . PHE A 1 98 ? 1.557 -5.781 -7.261 1.00 88.50 98 PHE A CA 1
ATOM 799 C C . PHE A 1 98 ? 1.503 -5.081 -5.892 1.00 88.50 98 PHE A C 1
ATOM 801 O O . PHE A 1 98 ? 0.621 -5.358 -5.076 1.00 88.50 98 PHE A O 1
ATOM 808 N N . VAL A 1 99 ? 2.391 -4.114 -5.644 1.00 85.81 99 VAL A N 1
ATOM 809 C CA . VAL A 1 99 ? 2.404 -3.348 -4.385 1.00 85.81 99 VAL A CA 1
ATOM 810 C C . VAL A 1 99 ? 1.147 -2.481 -4.250 1.00 85.81 99 VAL A C 1
ATOM 812 O O . VAL A 1 99 ? 0.525 -2.438 -3.182 1.00 85.81 99 VAL A O 1
ATOM 815 N N . MET A 1 100 ? 0.734 -1.818 -5.333 1.00 83.44 100 MET A N 1
ATOM 816 C CA . MET A 1 100 ? -0.437 -0.934 -5.334 1.00 83.44 100 MET A CA 1
ATOM 817 C C . MET A 1 100 ? -1.749 -1.705 -5.153 1.00 83.44 100 MET A C 1
ATOM 819 O O . MET A 1 100 ? -2.592 -1.314 -4.338 1.00 83.44 100 MET A O 1
ATOM 823 N N . THR A 1 101 ? -1.909 -2.825 -5.857 1.00 85.75 101 THR A N 1
ATOM 824 C CA . THR A 1 101 ? -3.115 -3.664 -5.764 1.00 85.75 101 THR A CA 1
ATOM 825 C C . THR A 1 101 ? -3.255 -4.302 -4.384 1.00 85.75 101 THR A C 1
ATOM 827 O O . THR A 1 101 ? -4.348 -4.288 -3.813 1.00 85.75 101 THR A O 1
ATOM 830 N N . ASN A 1 102 ? -2.160 -4.772 -3.780 1.00 85.19 102 ASN A N 1
ATOM 831 C CA . ASN A 1 102 ? -2.189 -5.316 -2.420 1.00 85.19 102 ASN A CA 1
ATOM 832 C C . ASN A 1 102 ? -2.584 -4.271 -1.374 1.00 85.19 102 ASN A C 1
ATOM 834 O O . ASN A 1 102 ? -3.322 -4.591 -0.442 1.00 85.19 102 ASN A O 1
ATOM 838 N N . LYS A 1 103 ? -2.170 -3.009 -1.539 1.00 83.44 103 LYS A N 1
ATOM 839 C CA . LYS A 1 103 ? -2.581 -1.926 -0.634 1.00 83.44 103 LYS A CA 1
ATOM 840 C C . LYS A 1 103 ? -4.086 -1.670 -0.703 1.00 83.44 103 LYS A C 1
ATOM 842 O O . LYS A 1 103 ? -4.727 -1.549 0.341 1.00 83.44 103 LYS A O 1
ATOM 847 N N . GLN A 1 104 ? -4.647 -1.612 -1.911 1.00 86.06 104 GLN A N 1
ATOM 848 C CA . GLN A 1 104 ? -6.089 -1.428 -2.100 1.00 86.06 104 GLN A CA 1
ATOM 849 C C . GLN A 1 104 ? -6.881 -2.604 -1.528 1.00 86.06 104 GLN A C 1
ATOM 851 O O . GLN A 1 104 ? -7.857 -2.393 -0.811 1.00 86.06 104 GLN A O 1
ATOM 856 N N . ARG A 1 105 ? -6.419 -3.838 -1.768 1.00 87.94 105 ARG A N 1
ATOM 857 C CA . ARG A 1 105 ? -7.025 -5.050 -1.200 1.00 87.94 105 ARG A CA 1
ATOM 858 C C . ARG A 1 105 ? -6.974 -5.041 0.324 1.00 87.94 105 ARG A C 1
ATOM 860 O O . ARG A 1 105 ? -8.004 -5.235 0.952 1.00 87.94 105 ARG A O 1
ATOM 867 N N . ALA A 1 106 ? -5.828 -4.723 0.924 1.00 87.25 106 ALA A N 1
ATOM 868 C CA . ALA A 1 106 ? -5.693 -4.639 2.378 1.00 87.25 106 ALA A CA 1
ATOM 869 C C . ALA A 1 106 ? -6.627 -3.582 2.992 1.00 87.25 106 ALA A C 1
ATOM 871 O O . ALA A 1 106 ? -7.234 -3.827 4.033 1.00 87.25 106 ALA A O 1
ATOM 872 N N . GLN A 1 107 ? -6.787 -2.424 2.343 1.00 87.56 107 GLN A N 1
ATOM 873 C CA . GLN A 1 107 ? -7.736 -1.397 2.785 1.00 87.56 107 GLN A CA 1
ATOM 874 C C . GLN A 1 107 ? -9.192 -1.846 2.629 1.00 87.56 107 GLN A C 1
ATOM 876 O O . GLN A 1 107 ? -9.993 -1.624 3.534 1.00 87.56 107 GLN A O 1
ATOM 881 N N . ALA A 1 108 ? -9.538 -2.497 1.517 1.00 88.44 108 ALA A N 1
ATOM 882 C CA . ALA A 1 108 ? -10.877 -3.033 1.292 1.00 88.44 108 ALA A CA 1
ATOM 883 C C . ALA A 1 108 ? -11.233 -4.109 2.329 1.00 88.44 108 ALA A C 1
ATOM 885 O O . ALA A 1 108 ? -12.302 -4.033 2.934 1.00 88.44 108 ALA A O 1
ATOM 886 N N . THR A 1 109 ? -10.319 -5.044 2.604 1.00 91.06 109 THR A N 1
ATOM 887 C CA . THR A 1 109 ? -10.487 -6.073 3.638 1.00 91.06 109 THR A CA 1
ATOM 888 C C . THR A 1 109 ? -10.606 -5.450 5.024 1.00 91.06 109 THR A C 1
ATOM 890 O O . THR A 1 109 ? -11.523 -5.794 5.763 1.00 91.06 109 THR A O 1
ATOM 893 N N . ALA A 1 110 ? -9.753 -4.478 5.368 1.00 92.50 110 ALA A N 1
ATOM 894 C CA . ALA A 1 110 ? -9.851 -3.787 6.651 1.00 92.50 110 ALA A CA 1
ATOM 895 C C . ALA A 1 110 ? -11.201 -3.075 6.816 1.00 92.50 110 ALA A C 1
ATOM 897 O O . ALA A 1 110 ? -11.850 -3.210 7.851 1.00 92.50 110 ALA A O 1
ATOM 898 N N . ASN A 1 111 ? -11.672 -2.383 5.778 1.00 90.38 111 ASN A N 1
ATOM 899 C CA . ASN A 1 111 ? -12.981 -1.735 5.793 1.00 90.38 111 ASN A CA 1
ATOM 900 C C . ASN A 1 111 ? -14.130 -2.749 5.900 1.00 90.38 111 ASN A C 1
ATOM 902 O O . ASN A 1 111 ? -15.098 -2.488 6.611 1.00 90.38 111 ASN A O 1
ATOM 906 N N . ALA A 1 112 ? -14.035 -3.901 5.228 1.00 92.12 112 ALA A N 1
ATOM 907 C CA . ALA A 1 112 ? -15.019 -4.975 5.338 1.00 92.12 112 ALA A CA 1
ATOM 908 C C . ALA A 1 112 ? -15.075 -5.538 6.769 1.00 92.12 112 ALA A C 1
ATOM 910 O O . ALA A 1 112 ? -16.157 -5.604 7.350 1.00 92.12 112 ALA A O 1
ATOM 911 N N . CYS A 1 113 ? -13.925 -5.837 7.381 1.00 94.00 113 CYS A N 1
ATOM 912 C CA . CYS A 1 113 ? -13.856 -6.275 8.778 1.00 94.00 113 CYS A CA 1
ATOM 913 C C . CYS A 1 113 ? -14.475 -5.238 9.726 1.00 94.00 113 CYS A C 1
ATOM 915 O O . CYS A 1 113 ? -15.332 -5.582 10.540 1.00 94.00 113 CYS A O 1
ATOM 917 N N . LEU A 1 114 ? -14.136 -3.953 9.569 1.00 94.12 114 LEU A N 1
ATOM 918 C CA . LEU A 1 114 ? -14.681 -2.884 10.414 1.00 94.12 114 LEU A CA 1
ATOM 919 C C . LEU A 1 114 ? -16.198 -2.710 10.253 1.00 94.12 114 LEU A C 1
ATOM 921 O O . LEU A 1 114 ? -16.885 -2.482 11.250 1.00 94.12 114 LEU A O 1
ATOM 925 N N . ARG A 1 115 ? -16.747 -2.883 9.040 1.00 91.69 115 ARG A N 1
ATOM 926 C CA . ARG A 1 115 ? -18.207 -2.894 8.808 1.00 91.69 115 ARG A CA 1
ATOM 927 C C . ARG A 1 115 ? -18.905 -4.013 9.582 1.00 91.69 115 ARG A C 1
ATOM 929 O O . ARG A 1 115 ? -19.999 -3.798 10.095 1.00 91.69 115 ARG A O 1
ATOM 936 N N . HIS A 1 116 ? -18.258 -5.168 9.719 1.00 93.44 116 HIS A N 1
ATOM 937 C CA . HIS A 1 116 ? -18.759 -6.298 10.506 1.00 93.44 116 HIS A CA 1
ATOM 938 C C . HIS A 1 116 ? -18.384 -6.240 11.993 1.00 93.44 116 HIS A C 1
ATOM 940 O O . HIS A 1 116 ? -18.719 -7.165 12.733 1.00 93.44 116 HIS A O 1
ATOM 946 N N . ARG A 1 117 ? -17.750 -5.150 12.453 1.00 94.50 117 ARG A N 1
ATOM 947 C CA . ARG A 1 117 ? -17.219 -5.007 13.818 1.00 94.50 117 ARG A CA 1
ATOM 948 C C . ARG A 1 117 ? -16.226 -6.122 14.170 1.00 94.50 117 ARG A C 1
ATOM 950 O O . ARG A 1 117 ? -16.267 -6.654 15.272 1.00 94.50 117 ARG A O 1
ATOM 957 N N . LEU A 1 118 ? -15.325 -6.454 13.248 1.00 96.00 118 LEU A N 1
ATOM 958 C CA . LEU A 1 118 ? -14.196 -7.365 13.456 1.00 96.00 118 LEU A CA 1
ATOM 959 C C . LEU A 1 118 ? -12.875 -6.597 13.343 1.00 96.00 118 LEU A C 1
ATOM 961 O O . LEU A 1 118 ? -12.747 -5.695 12.511 1.00 96.00 118 LEU A O 1
ATOM 965 N N . CYS A 1 119 ? -11.879 -6.967 14.146 1.00 95.12 119 CYS A N 1
ATOM 966 C CA . CYS A 1 119 ? -10.529 -6.423 14.052 1.00 95.12 119 CYS A CA 1
ATOM 967 C C . CYS A 1 119 ? -9.860 -6.877 12.736 1.00 95.12 119 CYS A C 1
ATOM 969 O O . CYS A 1 119 ? -9.690 -8.078 12.533 1.00 95.12 119 CYS A O 1
ATOM 971 N N . PRO A 1 120 ? -9.404 -5.963 11.858 1.00 94.31 120 PRO A N 1
ATOM 972 C CA . PRO A 1 120 ? -8.657 -6.322 10.649 1.00 94.31 120 PRO A CA 1
ATOM 973 C C . PRO A 1 120 ? -7.333 -7.066 10.880 1.00 94.31 120 PRO A C 1
ATOM 975 O O . PRO A 1 120 ? -6.825 -7.675 9.945 1.00 94.31 120 PRO A O 1
ATOM 978 N N . GLY A 1 121 ? -6.746 -6.964 12.078 1.00 91.00 121 GLY A N 1
ATOM 979 C CA . GLY A 1 121 ? -5.463 -7.589 12.414 1.00 91.00 121 GLY A CA 1
ATOM 980 C C . GLY A 1 121 ? -5.592 -9.059 12.816 1.00 91.00 121 GLY A C 1
ATOM 981 O O . GLY A 1 121 ? -4.899 -9.903 12.261 1.00 91.00 121 GLY A O 1
ATOM 982 N N . CYS A 1 122 ? -6.484 -9.362 13.765 1.00 94.44 122 CYS A N 1
ATOM 983 C CA . CYS A 1 122 ? -6.633 -10.707 14.340 1.00 94.44 122 CYS A CA 1
ATOM 984 C C . CYS A 1 122 ? -8.015 -11.352 14.127 1.00 94.44 122 CYS A C 1
ATOM 986 O O . CYS A 1 122 ? -8.196 -12.515 14.464 1.00 94.44 122 CYS A O 1
ATOM 988 N N . GLY A 1 123 ? -9.004 -10.619 13.606 1.00 94.94 123 GLY A N 1
ATOM 989 C CA . GLY A 1 123 ? -10.373 -11.113 13.417 1.00 94.94 123 GLY A CA 1
ATOM 990 C C . GLY A 1 123 ? -11.272 -11.082 14.661 1.00 94.94 123 GLY A C 1
ATOM 991 O O . GLY A 1 123 ? -12.444 -11.425 14.545 1.00 94.94 123 GLY A O 1
ATOM 992 N N . TYR A 1 124 ? -10.777 -10.647 15.828 1.00 96.44 124 TYR A N 1
ATOM 993 C CA . TYR A 1 124 ? -11.567 -10.568 17.068 1.00 96.44 124 TYR A CA 1
ATOM 994 C C . TYR A 1 124 ? -12.781 -9.635 16.939 1.00 96.44 124 TYR A C 1
ATOM 996 O O . TYR A 1 124 ? -12.701 -8.589 16.287 1.00 96.44 124 TYR A O 1
ATOM 1004 N N . SER A 1 125 ? -13.898 -9.990 17.581 1.00 96.94 125 SER A N 1
ATOM 1005 C CA . SER A 1 125 ? -15.112 -9.167 17.585 1.00 96.94 125 SER A CA 1
ATOM 1006 C C . SER A 1 125 ? -14.915 -7.902 18.411 1.00 96.94 125 SER A C 1
ATOM 1008 O O . SER A 1 125 ? -14.673 -7.953 19.610 1.00 96.94 125 SER A O 1
ATOM 1010 N N . ILE A 1 126 ? -15.080 -6.749 17.773 1.00 96.62 126 ILE A N 1
ATOM 1011 C CA . ILE A 1 126 ? -14.988 -5.430 18.400 1.00 96.62 126 ILE A CA 1
ATOM 1012 C C . ILE A 1 126 ? -16.356 -4.758 18.567 1.00 96.62 126 ILE A C 1
ATOM 1014 O O . ILE A 1 126 ? -16.440 -3.536 18.682 1.00 96.62 126 ILE A O 1
ATOM 1018 N N . ARG A 1 127 ? -17.444 -5.537 18.517 1.00 95.25 127 ARG A N 1
ATOM 1019 C CA . ARG A 1 127 ? -18.818 -5.016 18.559 1.00 95.25 127 ARG A C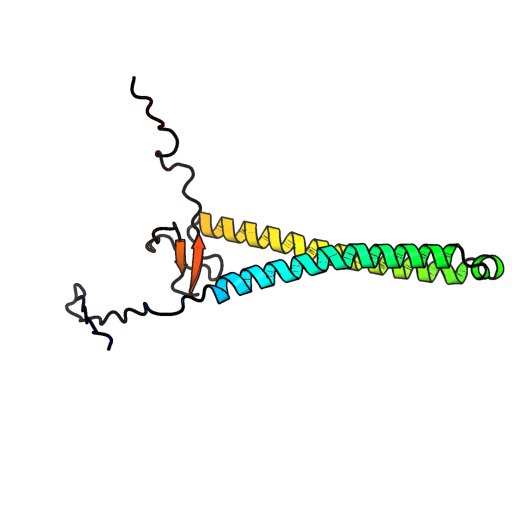A 1
ATOM 1020 C C . ARG A 1 127 ? -19.166 -4.359 19.894 1.00 95.25 127 ARG A C 1
ATOM 1022 O O . ARG A 1 127 ? -19.760 -3.288 19.875 1.00 95.25 127 ARG A O 1
ATOM 1029 N N . ASP A 1 128 ? -18.758 -4.980 20.996 1.00 93.94 128 ASP A N 1
ATOM 1030 C CA . ASP A 1 128 ? -19.176 -4.603 22.354 1.00 93.94 128 ASP A CA 1
ATOM 1031 C C . ASP A 1 128 ? -18.065 -3.882 23.134 1.00 93.94 128 ASP A C 1
ATOM 1033 O O . ASP A 1 128 ? -18.167 -3.656 24.337 1.00 93.94 128 ASP A O 1
ATOM 1037 N N . LEU A 1 129 ? -16.978 -3.520 22.446 1.00 94.06 129 LEU A N 1
ATOM 1038 C CA . LEU A 1 129 ? -15.892 -2.757 23.047 1.00 94.06 129 LEU A CA 1
ATOM 1039 C C . LEU A 1 129 ? -16.290 -1.280 23.169 1.00 94.06 129 LEU A C 1
ATOM 1041 O O . LEU A 1 129 ? -16.844 -0.714 22.219 1.00 94.06 129 LEU A O 1
ATOM 1045 N N . PRO A 1 130 ? -15.968 -0.629 24.299 1.00 92.00 130 PRO A N 1
ATOM 1046 C CA . PRO A 1 130 ? -16.211 0.793 24.462 1.00 92.00 130 PRO A CA 1
ATOM 1047 C C . PRO A 1 130 ? -15.382 1.595 23.452 1.00 92.00 130 PRO A C 1
ATOM 1049 O O . PRO A 1 130 ? -14.200 1.324 23.225 1.00 92.00 130 PRO A O 1
ATOM 1052 N N . THR A 1 131 ? -16.013 2.598 22.849 1.00 90.94 131 THR A N 1
ATOM 1053 C CA . THR A 1 131 ? -15.351 3.576 21.982 1.00 90.94 131 THR A CA 1
ATOM 1054 C C . THR A 1 131 ? -14.819 4.746 22.798 1.00 90.94 131 THR A C 1
ATOM 1056 O O . THR A 1 131 ? -15.513 5.242 23.682 1.00 90.94 131 THR A O 1
ATOM 1059 N N . ASP A 1 132 ? -13.617 5.215 22.467 1.00 87.56 132 ASP A N 1
ATOM 1060 C CA . ASP A 1 132 ? -13.039 6.445 23.027 1.00 87.56 132 ASP A CA 1
ATOM 1061 C C . ASP A 1 132 ? -13.710 7.713 22.444 1.00 87.56 132 ASP A C 1
ATOM 1063 O O . ASP A 1 132 ? -14.418 7.632 21.436 1.00 87.56 132 ASP A O 1
ATOM 1067 N N . GLU A 1 133 ? -13.437 8.896 23.011 1.00 78.31 133 GLU A N 1
ATOM 1068 C CA . GLU A 1 133 ? -13.982 10.210 22.595 1.00 78.31 133 GLU A CA 1
ATOM 1069 C C . GLU A 1 133 ? -13.755 10.533 21.101 1.00 78.31 133 GLU A C 1
ATOM 1071 O O . GLU A 1 133 ? -14.440 11.370 20.512 1.00 78.31 133 GLU A O 1
ATOM 1076 N N . LEU A 1 134 ? -12.793 9.855 20.467 1.00 79.62 134 LEU A N 1
ATOM 1077 C CA . LEU A 1 134 ? -12.426 10.013 19.058 1.00 79.62 134 LEU A CA 1
ATOM 1078 C C . LEU A 1 134 ? -13.035 8.951 18.119 1.00 79.62 134 LEU A C 1
ATOM 1080 O O . LEU A 1 134 ? -12.569 8.817 16.981 1.00 79.62 134 LEU A O 1
ATOM 1084 N N . ASP A 1 135 ? -14.050 8.202 18.568 1.00 88.19 135 ASP A N 1
ATOM 1085 C CA . ASP A 1 135 ? -14.660 7.073 17.840 1.00 88.19 135 ASP A CA 1
ATOM 1086 C C . ASP A 1 135 ? -13.624 5.973 17.489 1.00 88.19 135 ASP A C 1
ATOM 1088 O O . ASP A 1 135 ? -13.665 5.340 16.425 1.00 88.19 135 ASP A O 1
ATOM 1092 N N . CYS A 1 136 ? -12.653 5.757 18.382 1.00 91.25 136 CYS A N 1
ATOM 1093 C CA . CYS A 1 136 ? -11.605 4.743 18.247 1.00 91.25 136 CYS A CA 1
ATOM 1094 C C . CYS A 1 136 ? -11.894 3.529 19.138 1.00 91.25 136 CYS A C 1
ATOM 1096 O O . CYS A 1 136 ? -12.359 3.686 20.265 1.00 91.25 136 CYS A O 1
ATOM 1098 N N . VAL A 1 137 ? -11.566 2.329 18.652 1.00 94.62 137 VAL A N 1
ATOM 1099 C CA . VAL A 1 137 ? -11.613 1.075 19.421 1.00 94.62 137 VAL A CA 1
ATOM 1100 C C . VAL A 1 137 ? -10.238 0.432 19.437 1.00 94.62 137 VAL A C 1
ATOM 1102 O O . VAL A 1 137 ? -9.562 0.377 18.407 1.00 94.62 137 VAL A O 1
ATOM 1105 N N . ILE A 1 138 ? -9.843 -0.064 20.606 1.00 94.19 138 ILE A N 1
ATOM 1106 C CA . ILE A 1 138 ? -8.612 -0.825 20.816 1.00 94.19 138 ILE A CA 1
ATOM 1107 C C . ILE A 1 138 ? -8.993 -2.304 20.887 1.00 94.19 138 ILE A C 1
ATOM 1109 O O . ILE A 1 138 ? -9.871 -2.684 21.659 1.00 94.19 138 ILE A O 1
ATOM 1113 N N . CYS A 1 139 ? -8.365 -3.137 20.061 1.00 93.75 139 CYS A N 1
ATOM 1114 C CA . CYS A 1 139 ? -8.586 -4.579 20.085 1.00 93.75 139 CYS A CA 1
ATOM 1115 C C . CYS A 1 139 ? -7.834 -5.218 21.268 1.00 93.75 139 CYS A C 1
ATOM 1117 O O . CYS A 1 139 ? -6.615 -5.077 21.303 1.00 93.75 139 CYS A O 1
ATOM 1119 N N . PRO A 1 140 ? -8.495 -5.962 22.177 1.00 93.88 140 PRO A N 1
ATOM 1120 C CA . PRO A 1 140 ? -7.841 -6.544 23.354 1.00 93.88 140 PRO A CA 1
ATOM 1121 C C . PRO A 1 140 ? -6.886 -7.704 23.026 1.00 93.88 140 PRO A C 1
ATOM 1123 O O . PRO A 1 140 ? -6.048 -8.048 23.845 1.00 93.88 140 PRO A O 1
ATOM 1126 N N . GLU A 1 141 ? -7.009 -8.309 21.839 1.00 95.06 141 GLU A N 1
ATOM 1127 C CA . GLU A 1 141 ? -6.173 -9.450 21.427 1.00 95.06 141 GLU A CA 1
ATOM 1128 C C . GLU A 1 141 ? -4.838 -9.040 20.793 1.00 95.06 141 GLU A C 1
ATOM 1130 O O . GLU A 1 141 ? -3.856 -9.769 20.859 1.00 95.06 141 GLU A O 1
ATOM 1135 N N . CYS A 1 142 ? -4.799 -7.900 20.098 1.00 91.12 142 CYS A N 1
ATOM 1136 C CA . CYS A 1 142 ? -3.647 -7.515 19.272 1.00 91.12 142 CYS A CA 1
ATOM 1137 C C . CYS A 1 142 ? -3.231 -6.052 19.439 1.00 91.12 142 CYS A C 1
ATOM 1139 O O . CYS A 1 142 ? -2.449 -5.547 18.633 1.00 91.12 142 CYS A O 1
ATOM 1141 N N . ASP A 1 143 ? -3.834 -5.347 20.400 1.00 92.38 143 ASP A N 1
ATOM 1142 C CA . ASP A 1 143 ? -3.594 -3.940 20.748 1.00 92.38 143 ASP A CA 1
ATOM 1143 C C . ASP A 1 143 ? -3.700 -2.942 19.580 1.00 92.38 143 ASP A C 1
ATOM 1145 O O . ASP A 1 143 ? -3.272 -1.789 19.655 1.00 92.38 143 ASP A O 1
ATOM 1149 N N . SER A 1 144 ? -4.308 -3.362 18.469 1.00 89.94 144 SER A N 1
ATOM 1150 C CA . SER A 1 144 ? -4.488 -2.516 17.293 1.00 89.94 144 SER A CA 1
ATOM 1151 C C . SER A 1 144 ? -5.626 -1.526 17.515 1.00 89.94 144 SER A C 1
ATOM 1153 O O . SER A 1 144 ? -6.700 -1.895 17.992 1.00 89.94 144 SER A O 1
ATOM 1155 N N . VAL A 1 145 ? -5.401 -0.273 17.115 1.00 94.12 145 VAL A N 1
ATOM 1156 C CA . VAL A 1 145 ? -6.372 0.818 17.260 1.00 94.12 145 VAL A CA 1
ATOM 1157 C C . VAL A 1 145 ? -7.026 1.121 15.919 1.00 94.12 145 VAL A C 1
ATOM 1159 O O . VAL A 1 145 ? -6.343 1.435 14.939 1.00 94.12 145 VAL A O 1
ATOM 1162 N N . TRP A 1 146 ? -8.355 1.082 15.882 1.00 93.25 146 TRP A N 1
ATOM 1163 C CA . TRP A 1 146 ? -9.138 1.314 14.673 1.00 93.25 146 TRP A CA 1
ATOM 1164 C C . TRP A 1 146 ? -10.134 2.445 14.878 1.00 93.25 146 TRP A C 1
ATOM 1166 O O . TRP A 1 146 ? -10.849 2.485 15.874 1.00 93.25 146 TRP A O 1
ATOM 1176 N N . LYS A 1 147 ? -10.210 3.351 13.901 1.00 92.38 147 LYS A N 1
ATOM 1177 C CA . LYS A 1 147 ? -11.258 4.368 13.859 1.00 92.38 147 LYS A CA 1
ATOM 1178 C C . LYS A 1 147 ? -12.502 3.754 13.237 1.00 92.38 147 LYS A C 1
ATOM 1180 O O . LYS A 1 147 ? -12.467 3.338 12.076 1.00 92.38 147 LYS A O 1
ATOM 1185 N N . LEU A 1 148 ? -13.595 3.716 13.982 1.00 89.25 148 LEU A N 1
ATOM 1186 C CA . LEU A 1 148 ? -14.873 3.302 13.431 1.00 89.25 148 LEU A CA 1
ATOM 1187 C C . LEU A 1 148 ? -15.389 4.441 12.556 1.00 89.25 148 LEU A C 1
ATOM 1189 O O . LEU A 1 148 ? -15.579 5.567 13.013 1.00 89.25 148 LEU A O 1
ATOM 1193 N N . SER A 1 149 ? -15.587 4.177 11.267 1.00 78.25 149 SER A N 1
ATOM 1194 C CA . SER A 1 149 ? -16.336 5.113 10.434 1.00 78.25 149 SER A CA 1
ATOM 1195 C C . SER A 1 149 ? -17.728 5.243 11.044 1.00 78.25 149 SER A C 1
ATOM 1197 O O . SER A 1 149 ? -18.419 4.233 11.186 1.00 78.25 149 SER A O 1
ATOM 1199 N N . ARG A 1 150 ? -18.110 6.462 11.458 1.00 72.88 150 ARG A N 1
ATOM 1200 C CA . ARG A 1 150 ? -19.440 6.721 12.019 1.00 72.88 150 ARG A CA 1
ATOM 1201 C C . ARG A 1 150 ? -20.496 6.066 11.129 1.00 72.88 150 ARG A C 1
ATOM 1203 O O . ARG A 1 150 ? -20.396 6.199 9.906 1.00 72.88 150 ARG A O 1
ATOM 1210 N N . PRO A 1 151 ? -21.488 5.371 11.708 1.00 62.34 151 PRO A N 1
ATOM 1211 C CA . PRO A 1 151 ? -22.570 4.816 10.917 1.00 62.34 151 PRO A CA 1
ATOM 1212 C C . PRO A 1 151 ? -23.215 5.946 10.109 1.00 62.34 151 PRO A C 1
ATOM 1214 O O . PRO A 1 151 ? -23.644 6.961 10.666 1.00 62.34 151 PRO A O 1
ATOM 1217 N N . ILE A 1 152 ? -23.222 5.777 8.785 1.00 57.16 152 ILE A N 1
ATOM 1218 C CA . ILE A 1 152 ? -23.941 6.631 7.837 1.00 57.16 152 ILE A CA 1
ATOM 1219 C C . ILE A 1 152 ? -25.420 6.436 8.173 1.00 57.16 152 ILE A C 1
ATOM 1221 O O . ILE A 1 152 ? -26.022 5.449 7.766 1.00 57.16 152 ILE A O 1
ATOM 1225 N N . GLY A 1 153 ? -25.959 7.288 9.040 1.00 56.66 153 GLY A N 1
ATOM 1226 C CA . GLY A 1 153 ? -27.282 7.080 9.627 1.00 56.66 153 GLY A CA 1
ATOM 1227 C C . GLY A 1 153 ? -27.437 7.556 11.065 1.00 56.66 153 GLY A C 1
ATOM 1228 O O . GLY A 1 153 ? -28.549 7.495 11.574 1.00 56.66 153 GLY A O 1
ATOM 1229 N N . SER A 1 154 ? -26.386 8.066 11.726 1.00 54.78 154 SER A N 1
ATOM 1230 C CA . SER A 1 154 ? -26.613 8.867 12.937 1.00 54.78 154 SER A CA 1
ATOM 1231 C C . SER A 1 154 ? -27.474 10.090 12.560 1.00 54.78 154 SER A C 1
ATOM 1233 O O . SER A 1 154 ? -27.008 10.902 11.753 1.00 54.78 154 SER A O 1
ATOM 1235 N N . PRO A 1 155 ? -28.704 10.250 13.093 1.00 59.06 155 PRO A N 1
ATOM 1236 C CA . PRO A 1 155 ? -29.665 11.282 12.666 1.00 59.06 155 PRO A CA 1
ATOM 1237 C C . PRO A 1 155 ? -29.235 12.743 12.915 1.00 59.06 155 PRO A C 1
ATOM 1239 O O . PRO A 1 155 ? -30.014 13.663 12.688 1.00 59.06 155 PRO A O 1
ATOM 1242 N N . GLY A 1 156 ? -28.012 12.991 13.393 1.00 53.22 156 GLY A N 1
ATOM 1243 C CA . GLY A 1 156 ? -27.545 14.304 13.845 1.00 53.22 156 GLY A CA 1
ATOM 1244 C C . GLY A 1 156 ? -26.866 15.200 12.800 1.00 53.22 156 GLY A C 1
ATOM 1245 O O . GLY A 1 156 ? -26.452 16.296 13.157 1.00 53.22 156 GLY A O 1
ATOM 1246 N N . ALA A 1 157 ? -26.712 14.782 11.536 1.00 50.34 157 ALA A N 1
ATOM 1247 C CA . ALA A 1 157 ? -26.012 15.587 10.516 1.00 50.34 157 ALA A CA 1
ATOM 1248 C C . ALA A 1 157 ? -26.935 16.414 9.592 1.00 50.34 157 ALA A C 1
ATOM 1250 O O . ALA A 1 157 ? -26.439 17.113 8.713 1.00 50.34 157 ALA A O 1
ATOM 1251 N N . ALA A 1 158 ? -28.258 16.364 9.787 1.00 49.53 158 ALA A N 1
ATOM 1252 C CA . ALA A 1 158 ? -29.240 17.057 8.946 1.00 49.53 158 ALA A CA 1
ATOM 1253 C C . ALA A 1 158 ? -30.206 17.954 9.742 1.00 49.53 158 ALA A C 1
ATOM 1255 O O . ALA A 1 158 ? -31.376 18.054 9.396 1.00 49.53 158 ALA A O 1
ATOM 1256 N N . ASN A 1 159 ? -29.738 18.610 10.809 1.00 47.41 159 ASN A N 1
ATOM 1257 C CA . ASN A 1 159 ? -30.558 19.591 11.522 1.00 47.41 159 ASN A CA 1
ATOM 1258 C C . ASN A 1 159 ? -29.755 20.853 11.862 1.00 47.41 159 ASN A C 1
ATOM 1260 O O . ASN A 1 159 ? -29.474 21.160 13.017 1.00 47.41 159 ASN A O 1
ATOM 1264 N N . THR A 1 160 ? -29.402 21.627 10.834 1.00 44.81 160 THR A N 1
ATOM 1265 C CA . THR A 1 160 ? -29.313 23.081 11.007 1.00 44.81 160 THR A CA 1
ATOM 1266 C C . THR A 1 160 ? -30.736 23.598 11.166 1.00 44.81 160 THR A C 1
ATOM 1268 O O . THR A 1 160 ? -31.395 23.959 10.191 1.00 44.81 160 THR A O 1
ATOM 1271 N N . VAL A 1 161 ? -31.218 23.585 12.406 1.00 45.25 161 VAL A N 1
ATOM 1272 C CA . VAL A 1 161 ? -32.392 24.347 12.821 1.00 45.25 161 VAL A CA 1
ATOM 1273 C C . VAL A 1 161 ? -32.093 25.818 12.519 1.00 45.25 161 VAL A C 1
ATOM 1275 O O . VAL A 1 161 ? -31.266 26.436 13.187 1.00 45.25 161 VAL A O 1
ATOM 1278 N N . ARG A 1 162 ? -32.723 26.379 11.482 1.00 43.06 162 ARG A N 1
ATOM 1279 C CA . ARG A 1 162 ? -32.941 27.827 11.416 1.00 43.06 162 ARG A CA 1
ATOM 1280 C C . ARG A 1 162 ? -34.102 28.125 12.359 1.00 43.06 162 ARG A C 1
ATOM 1282 O O . ARG A 1 162 ? -35.229 27.732 12.077 1.00 43.06 162 ARG A O 1
ATOM 1289 N N . CYS A 1 163 ? -33.804 28.766 13.482 1.00 35.94 163 CYS A N 1
ATOM 1290 C CA . CYS A 1 163 ? -34.801 29.524 14.233 1.00 35.94 163 CYS A CA 1
ATOM 1291 C C . CYS A 1 163 ? -35.081 30.852 13.491 1.00 35.94 163 CYS A C 1
ATOM 1293 O O . CYS A 1 163 ? -34.198 31.288 12.747 1.00 35.94 163 CYS A O 1
ATOM 1295 N N . PRO A 1 164 ? -36.300 31.413 13.631 1.00 55.91 164 PRO A N 1
ATOM 1296 C CA . PRO A 1 164 ? -36.859 32.457 12.763 1.00 55.91 164 PRO A CA 1
ATOM 1297 C C . PRO A 1 164 ? -36.055 33.757 12.713 1.00 55.91 164 PRO A C 1
ATOM 1299 O O . PRO A 1 164 ? -35.436 34.116 13.739 1.00 55.91 164 PRO A O 1
#

Radius of gyration: 28.7 Å; Cα contacts 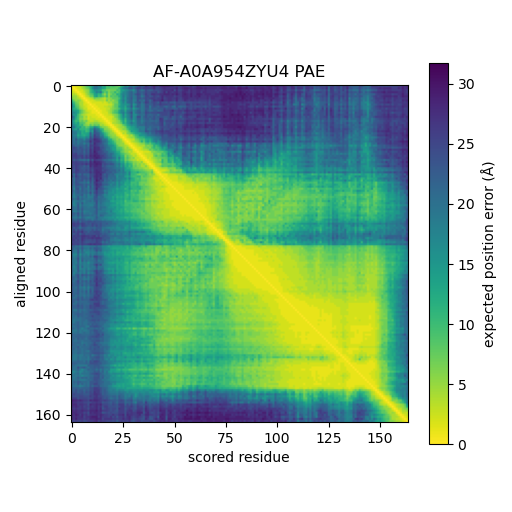(8 Å, |Δi|>4): 82; chains: 1; bounding box: 66×45×85 Å

Secondary structure (DSSP, 8-state):
--------EE-TTS-EE-------S---HHHHHHHHHHHHHHHHHHHHHHHHHHHHHHHHHHHHHT-HHHHHH-THHHHHHHHHHHHHHHHHHHHHHHHHHHHHHHHHHHHHHHHTTB-TTT--B-SSSPPPTTSEEE-TTT--EEEPPPPTT-GGGS------

Solvent-accessible surface area (backbone atoms only — not comparable to full-atom values): 10226 Å² total; per-residue (Å²): 139,85,84,84,80,88,71,75,54,70,45,99,82,72,48,74,48,74,66,79,77,88,77,83,80,76,84,49,67,58,57,66,46,48,55,52,48,50,61,47,51,59,54,50,50,56,66,56,50,49,60,52,52,52,51,53,50,52,51,50,50,49,53,57,73,70,32,72,65,51,76,73,71,47,67,75,71,55,53,58,54,53,52,54,52,52,52,52,54,52,52,53,51,52,52,51,51,51,56,53,52,49,53,53,49,52,51,51,49,33,52,53,27,50,74,72,29,23,39,67,88,81,60,50,78,50,71,87,59,76,64,47,101,79,44,32,37,69,39,92,89,74,71,48,75,42,73,58,77,73,67,94,74,64,86,80,84,82,68,87,76,80,75,135

Mean predicted aligned error: 13.39 Å

Foldseek 3Di:
DDDDDQDWDADPVRDTDRPPPPDDDCPPPPVVVVVVVVVVVVVVCLVPVVVVLVVVLVVVLVCLVPPVVCVPPDCPVVVVVVVVSVVVNVVSVVVVVVVVVVVVVLVVQCVVCLVVQAHSPPRHHNPPADADPQCWGQDPPPRDIDRRDPPPDPPPPPDPDDDD